Protein AF-A0A7S0K7C9-F1 (afdb_monomer_lite)

Secondary structure (DSSP, 8-state):
---TTSTTSPPBPTTSB-SSGGGBTTS-B-TTT-BB---GGGGSSS--GGGT-SBTTBSGGG-PPBPTTSB-SSGGGBTTS-EETTTTEE--GGGGSSS--TT-SBTTBSTTSSS---TT--------

Organism: Cafeteria roenbergensis (NCBI:txid33653)

Sequence (128 aa):
AGRCGSGGCGLCEAGQESPAASACVSGLRDSASGRCILPGHCANGVLDADAGETATDLGGPCGSLRGSGAKCRLGSECLSRFCHPQQGVCSVEHCADAVLSGDETCVDGGGSCAAGCGPLAPRPAHGG

Radius of gyration: 19.14 Å; chains: 1; bounding box: 43×28×62 Å

pLDDT: mean 81.84, std 11.37, range [36.38, 92.0]

Structure (mmCIF, N/CA/C/O backbone):
data_AF-A0A7S0K7C9-F1
#
_entry.id   AF-A0A7S0K7C9-F1
#
loop_
_atom_site.group_PDB
_atom_site.id
_atom_site.type_symbol
_atom_site.label_atom_id
_atom_site.label_alt_id
_atom_site.label_comp_id
_atom_site.label_asym_id
_atom_site.label_entity_id
_atom_site.label_seq_id
_atom_site.pdbx_PDB_ins_code
_atom_site.Cartn_x
_atom_site.Cartn_y
_atom_site.Cartn_z
_atom_site.occupancy
_atom_site.B_iso_or_equiv
_atom_site.auth_seq_id
_atom_site.auth_comp_id
_atom_site.auth_asym_id
_atom_site.auth_atom_id
_atom_site.pdbx_PDB_model_num
ATOM 1 N N . ALA A 1 1 ? -1.035 -15.159 -21.329 1.00 48.75 1 ALA A N 1
ATOM 2 C CA . ALA A 1 1 ? -0.177 -14.425 -20.381 1.00 48.75 1 ALA A CA 1
ATOM 3 C C . ALA A 1 1 ? -0.329 -12.939 -20.675 1.00 48.75 1 ALA A C 1
ATOM 5 O O . ALA A 1 1 ? 0.042 -12.507 -21.761 1.00 48.75 1 ALA A O 1
ATOM 6 N N . GLY A 1 2 ? -1.016 -12.202 -19.800 1.00 55.41 2 GLY A N 1
ATOM 7 C CA . GLY A 1 2 ? -1.295 -10.782 -20.012 1.00 55.41 2 GLY A CA 1
ATOM 8 C C . GLY A 1 2 ? -0.024 -9.968 -19.812 1.00 55.41 2 GLY A C 1
ATOM 9 O O . GLY A 1 2 ? 0.524 -9.963 -18.717 1.00 55.41 2 GLY A O 1
ATOM 10 N N . ARG A 1 3 ? 0.460 -9.318 -20.873 1.00 67.19 3 ARG A N 1
ATOM 11 C CA . ARG A 1 3 ? 1.543 -8.338 -20.771 1.00 67.19 3 ARG A CA 1
ATOM 12 C C . ARG A 1 3 ? 0.951 -7.038 -20.236 1.00 67.19 3 ARG A C 1
ATOM 14 O O . ARG A 1 3 ? 0.137 -6.415 -20.918 1.00 6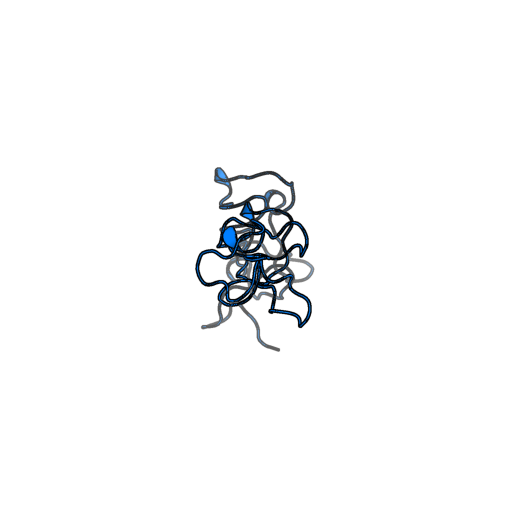7.19 3 ARG A O 1
ATOM 21 N N . CYS A 1 4 ? 1.334 -6.648 -19.028 1.00 77.19 4 CYS A N 1
ATOM 22 C CA . CYS A 1 4 ? 1.100 -5.293 -18.545 1.00 77.19 4 CYS A CA 1
ATOM 23 C C . CYS A 1 4 ? 1.951 -4.297 -19.373 1.00 77.19 4 CYS A C 1
ATOM 25 O O . CYS A 1 4 ? 2.908 -4.680 -20.056 1.00 77.19 4 CYS A O 1
ATOM 27 N N . GLY A 1 5 ? 1.529 -3.033 -19.431 1.00 72.38 5 GLY A N 1
ATOM 28 C CA . GLY A 1 5 ? 2.229 -1.965 -20.154 1.00 72.38 5 GLY A CA 1
ATOM 29 C C . GLY A 1 5 ? 2.269 -2.074 -21.688 1.00 72.38 5 GLY A C 1
ATOM 30 O O . GLY A 1 5 ? 3.132 -1.476 -22.326 1.00 72.38 5 GLY A O 1
ATOM 31 N N . SER A 1 6 ? 1.343 -2.823 -22.300 1.00 70.06 6 SER A N 1
ATOM 32 C CA . SER A 1 6 ? 1.140 -2.862 -23.759 1.00 70.06 6 SER A CA 1
ATOM 33 C C . SER A 1 6 ? -0.261 -2.361 -24.127 1.00 70.06 6 SER A C 1
ATOM 35 O O . SER A 1 6 ? -1.243 -2.930 -23.659 1.00 70.06 6 SER A O 1
ATOM 37 N N . GLY A 1 7 ? -0.356 -1.338 -24.987 1.00 63.84 7 GLY A N 1
ATOM 38 C CA . GLY A 1 7 ? -1.547 -1.026 -25.798 1.00 63.84 7 GLY A CA 1
ATOM 39 C C . GLY A 1 7 ? -2.909 -1.031 -25.087 1.00 63.84 7 GLY A C 1
ATOM 40 O O . GLY A 1 7 ? -3.846 -1.620 -25.615 1.00 63.84 7 GLY A O 1
ATOM 41 N N . GLY A 1 8 ? -3.019 -0.406 -23.908 1.00 69.44 8 GLY A N 1
ATOM 42 C CA . GLY A 1 8 ? -4.282 -0.266 -23.162 1.00 69.44 8 GLY A CA 1
ATOM 43 C C . GLY A 1 8 ? -4.331 -0.983 -21.808 1.00 69.44 8 GLY A C 1
ATOM 44 O O . GLY A 1 8 ? -5.240 -0.725 -21.026 1.00 69.44 8 GLY A O 1
ATOM 45 N N . CYS A 1 9 ? -3.348 -1.830 -21.488 1.00 73.50 9 CYS A N 1
ATOM 46 C CA . CYS A 1 9 ? -3.166 -2.366 -20.135 1.00 73.50 9 CYS A CA 1
ATOM 47 C C . CYS A 1 9 ? -2.373 -1.390 -19.250 1.00 73.50 9 CYS A C 1
ATOM 49 O O . CYS A 1 9 ? -1.423 -0.764 -19.721 1.00 73.50 9 CYS A O 1
ATOM 51 N N . GLY A 1 10 ? -2.739 -1.307 -17.964 1.00 81.00 10 GLY A N 1
ATOM 52 C CA . GLY A 1 10 ? -2.026 -0.511 -16.959 1.00 81.00 10 GLY A CA 1
ATOM 53 C C . GLY A 1 10 ? -0.544 -0.885 -16.820 1.00 81.00 10 GLY A C 1
ATOM 54 O O . GLY A 1 10 ? -0.098 -1.925 -17.320 1.00 81.00 10 GLY A O 1
ATOM 55 N N . LEU A 1 11 ? 0.219 -0.012 -16.156 1.00 83.81 11 LEU A N 1
ATOM 56 C CA . LEU A 1 11 ? 1.648 -0.205 -15.907 1.00 83.81 11 LEU A CA 1
ATOM 57 C C . LEU A 1 11 ? 1.909 -1.475 -15.082 1.00 83.81 11 LEU A C 1
ATOM 59 O O . LEU A 1 11 ? 1.105 -1.884 -14.248 1.00 83.81 11 LEU A O 1
ATOM 63 N N . CYS A 1 12 ? 3.054 -2.094 -15.334 1.00 86.62 12 CYS A N 1
ATOM 64 C CA . CYS A 1 12 ? 3.550 -3.267 -14.640 1.00 86.62 12 CYS A CA 1
ATOM 65 C C . CYS A 1 12 ? 4.151 -2.907 -13.284 1.00 86.62 12 CYS A C 1
ATOM 67 O O . CYS A 1 12 ? 5.002 -2.021 -13.179 1.00 86.62 12 CYS A O 1
ATOM 69 N N . GLU A 1 13 ? 3.773 -3.661 -12.259 1.00 85.00 13 GLU A N 1
ATOM 70 C CA . GLU A 1 13 ? 4.430 -3.589 -10.955 1.00 85.00 13 GLU A CA 1
ATOM 71 C C . GLU A 1 13 ? 5.764 -4.346 -10.948 1.00 85.00 13 GLU A C 1
ATOM 73 O O . GLU A 1 13 ? 6.093 -5.095 -11.874 1.00 85.00 13 GLU A O 1
ATOM 78 N N . ALA A 1 14 ? 6.535 -4.160 -9.877 1.00 84.06 14 ALA A N 1
ATOM 79 C CA . ALA A 1 14 ? 7.815 -4.823 -9.669 1.00 84.06 14 ALA A CA 1
ATOM 80 C C . ALA A 1 14 ? 7.719 -6.352 -9.844 1.00 84.06 14 ALA A C 1
ATOM 82 O O . ALA A 1 14 ? 6.789 -7.002 -9.369 1.00 84.06 14 ALA A O 1
ATOM 83 N N . GLY A 1 15 ? 8.693 -6.937 -10.539 1.00 84.38 15 GLY A N 1
ATOM 84 C CA . GLY A 1 15 ? 8.777 -8.371 -10.819 1.00 84.38 15 GLY A CA 1
ATOM 85 C C . GLY A 1 15 ? 7.948 -8.860 -12.012 1.00 84.38 15 GLY A C 1
ATOM 86 O O . GLY A 1 15 ? 8.166 -9.992 -12.451 1.00 84.38 15 GLY A O 1
ATOM 87 N N . GLN A 1 16 ? 7.049 -8.042 -12.571 1.00 87.94 16 GLN A N 1
ATOM 88 C CA . GLN A 1 16 ? 6.288 -8.399 -13.773 1.00 87.94 16 GLN A CA 1
ATOM 89 C C . GLN A 1 16 ? 7.106 -8.188 -15.051 1.00 87.94 16 GLN A C 1
ATOM 91 O O . GLN A 1 16 ? 7.943 -7.289 -15.127 1.00 87.94 16 GLN A O 1
ATOM 96 N N . GLU A 1 17 ? 6.862 -9.023 -16.064 1.00 88.38 17 GLU A N 1
ATOM 97 C CA . GLU A 1 17 ? 7.499 -8.883 -17.375 1.00 88.38 17 GLU A CA 1
ATOM 98 C C . GLU A 1 17 ? 6.899 -7.709 -18.148 1.00 88.38 17 GLU A C 1
ATOM 100 O O . GLU A 1 17 ? 5.693 -7.654 -18.390 1.00 88.38 17 GLU A O 1
ATOM 105 N N . SER A 1 18 ? 7.771 -6.805 -18.585 1.00 88.00 18 SER A N 1
ATOM 106 C CA . SER A 1 18 ? 7.403 -5.613 -19.345 1.00 88.00 18 SER A CA 1
ATOM 107 C C . SER A 1 18 ? 8.018 -5.635 -20.739 1.00 88.00 18 SER A C 1
ATOM 109 O O . SER A 1 18 ? 9.148 -6.107 -20.903 1.00 88.00 18 SER A O 1
ATOM 111 N N . PRO A 1 19 ? 7.355 -5.054 -21.753 1.00 86.94 19 PRO A N 1
ATOM 112 C CA . PRO A 1 19 ? 7.972 -4.820 -23.057 1.00 86.94 19 PRO A CA 1
ATOM 113 C C . PRO A 1 19 ? 9.031 -3.701 -23.029 1.00 86.94 19 PRO A C 1
ATOM 115 O O . PRO A 1 19 ? 9.964 -3.733 -23.825 1.00 86.94 19 PRO A O 1
ATOM 118 N N . ALA A 1 20 ? 8.916 -2.725 -22.121 1.00 86.94 20 ALA A N 1
ATOM 119 C CA . ALA A 1 20 ? 9.804 -1.561 -22.034 1.00 86.94 20 ALA A CA 1
ATOM 120 C C . ALA A 1 20 ? 9.936 -1.045 -20.591 1.00 86.94 20 ALA A C 1
ATOM 122 O O . ALA A 1 20 ? 9.130 -1.383 -19.733 1.00 86.94 20 ALA A O 1
ATOM 123 N N . ALA A 1 21 ? 10.935 -0.205 -20.309 1.00 85.75 21 ALA A N 1
ATOM 124 C CA . ALA A 1 21 ? 11.085 0.417 -18.987 1.00 85.75 21 ALA A CA 1
ATOM 125 C C . ALA A 1 21 ? 9.914 1.357 -18.648 1.00 85.75 21 ALA A C 1
ATOM 127 O O . ALA A 1 21 ? 9.407 1.341 -17.532 1.00 85.75 21 ALA A O 1
ATOM 128 N N . SER A 1 22 ? 9.393 2.069 -19.652 1.00 86.88 22 SER A N 1
ATOM 129 C CA . SER A 1 22 ? 8.192 2.909 -19.547 1.00 86.88 22 SER A CA 1
ATOM 130 C C . SER A 1 22 ? 6.897 2.134 -19.294 1.00 86.88 22 SER A C 1
ATOM 132 O O . SER A 1 22 ? 5.882 2.739 -18.969 1.00 86.88 22 SER A O 1
ATOM 134 N N . ALA A 1 23 ? 6.913 0.807 -19.448 1.00 89.06 23 ALA A N 1
ATOM 135 C CA . ALA A 1 23 ? 5.795 -0.050 -19.080 1.00 89.06 23 ALA A CA 1
ATOM 136 C C . ALA A 1 23 ? 5.778 -0.381 -17.579 1.00 89.06 23 ALA A C 1
ATOM 138 O O . ALA A 1 23 ? 4.780 -0.913 -17.110 1.00 89.06 23 ALA A O 1
ATOM 139 N N . CYS A 1 24 ? 6.835 -0.070 -16.825 1.00 88.12 24 CYS A N 1
ATOM 140 C CA . CYS A 1 24 ? 6.912 -0.293 -15.384 1.00 88.12 24 CYS A CA 1
ATOM 141 C C . CYS A 1 24 ? 6.426 0.928 -14.601 1.00 88.12 24 CYS A C 1
ATOM 143 O O . CYS A 1 24 ? 6.750 2.055 -14.969 1.00 88.12 24 CYS A O 1
ATOM 145 N N . VAL A 1 25 ? 5.729 0.711 -13.481 1.00 86.06 25 VAL A N 1
ATOM 146 C CA . VAL A 1 25 ? 5.356 1.783 -12.533 1.00 86.06 25 VAL A CA 1
ATOM 147 C C . VAL A 1 25 ? 6.597 2.545 -12.065 1.00 86.06 25 VAL A C 1
ATOM 149 O O . VAL A 1 25 ? 6.592 3.769 -12.016 1.00 86.06 25 VAL A O 1
ATOM 152 N N . SER A 1 26 ? 7.689 1.821 -11.818 1.00 84.88 26 SER A N 1
ATOM 153 C CA . SER A 1 26 ? 8.984 2.386 -11.440 1.00 84.88 26 SER A CA 1
ATOM 154 C C . SER A 1 26 ? 9.724 3.114 -12.558 1.00 84.88 26 SER A C 1
ATOM 156 O O . SER A 1 26 ? 10.741 3.752 -12.298 1.00 84.88 26 SER A O 1
ATOM 158 N N . GLY A 1 27 ? 9.300 2.952 -13.814 1.00 86.00 27 GLY A N 1
ATOM 159 C CA . GLY A 1 27 ? 10.075 3.371 -14.981 1.00 86.00 27 GLY A CA 1
ATOM 160 C C . GLY A 1 27 ? 11.382 2.591 -15.178 1.00 86.00 27 GLY A C 1
ATOM 161 O O . GLY A 1 27 ? 12.155 2.928 -16.074 1.00 86.00 27 GLY A O 1
ATOM 162 N N . LEU A 1 28 ? 11.644 1.554 -14.371 1.00 88.62 28 LEU A N 1
ATOM 163 C CA . LEU A 1 28 ? 12.872 0.764 -14.404 1.00 88.62 28 LEU A CA 1
ATOM 164 C C . LEU A 1 28 ? 12.576 -0.687 -14.782 1.00 88.62 28 LEU A C 1
ATOM 166 O O . LEU A 1 28 ? 11.735 -1.360 -14.182 1.00 88.62 28 LEU A O 1
ATOM 170 N N . ARG A 1 29 ? 13.330 -1.194 -15.757 1.00 91.44 29 ARG A N 1
ATOM 171 C CA . ARG A 1 29 ? 13.250 -2.576 -16.233 1.00 91.44 29 ARG A CA 1
ATOM 172 C C . ARG A 1 29 ? 14.636 -3.189 -16.275 1.00 91.44 29 ARG A C 1
ATOM 174 O O . ARG A 1 29 ? 15.547 -2.627 -16.880 1.00 91.44 29 ARG A O 1
ATOM 181 N N . ASP A 1 30 ? 14.763 -4.370 -15.694 1.00 92.00 30 ASP A N 1
ATOM 182 C CA . ASP A 1 30 ? 15.958 -5.180 -15.824 1.00 92.00 30 ASP A CA 1
ATOM 183 C C . ASP A 1 30 ? 16.091 -5.694 -17.263 1.00 92.00 30 ASP A C 1
ATOM 185 O O . ASP A 1 30 ? 15.180 -6.322 -17.809 1.00 92.00 30 ASP A O 1
ATOM 189 N N . SER A 1 31 ? 17.223 -5.408 -17.905 1.00 87.44 31 SER A N 1
ATOM 190 C CA . SER A 1 31 ? 17.439 -5.785 -19.308 1.00 87.44 31 SER A CA 1
ATOM 191 C C . SER A 1 31 ? 17.753 -7.270 -19.488 1.00 87.44 31 SER A C 1
ATOM 193 O O . SER A 1 31 ? 17.529 -7.789 -20.578 1.00 87.44 31 SER A O 1
ATOM 195 N N . ALA A 1 32 ? 18.226 -7.956 -18.443 1.00 89.06 32 ALA A N 1
ATOM 196 C CA . ALA A 1 32 ? 18.557 -9.378 -18.508 1.00 89.06 32 ALA A CA 1
ATOM 197 C C . ALA A 1 32 ? 17.310 -10.273 -18.391 1.00 89.06 32 ALA A C 1
ATOM 199 O O . ALA A 1 32 ? 17.129 -11.193 -19.183 1.00 89.06 32 ALA A O 1
ATOM 200 N N . SER A 1 33 ? 16.438 -9.988 -17.425 1.00 88.38 33 SER A N 1
ATOM 201 C CA . SER A 1 33 ? 15.206 -10.743 -17.153 1.00 88.38 33 SER A CA 1
ATOM 202 C C . SER A 1 33 ? 13.967 -10.159 -17.826 1.00 88.38 33 SER A C 1
ATOM 204 O O . SER A 1 33 ? 12.937 -10.819 -17.900 1.00 88.38 33 SER A O 1
ATOM 206 N N . GLY A 1 34 ? 14.033 -8.914 -18.299 1.00 88.62 34 GLY A N 1
ATOM 207 C CA . GLY A 1 34 ? 12.903 -8.218 -18.903 1.00 88.62 34 GLY A CA 1
ATOM 208 C C . GLY A 1 34 ? 11.800 -7.810 -17.923 1.00 88.62 34 GLY A C 1
ATOM 209 O O . GLY A 1 34 ? 10.695 -7.458 -18.351 1.00 88.62 34 GLY A O 1
ATOM 210 N N . ARG A 1 35 ? 12.091 -7.849 -16.620 1.00 90.12 35 ARG A N 1
ATOM 211 C CA . ARG A 1 35 ? 11.141 -7.578 -15.540 1.00 90.12 35 ARG A CA 1
ATOM 212 C C . ARG A 1 35 ? 11.269 -6.171 -14.985 1.00 90.12 35 ARG A C 1
ATOM 214 O O . ARG A 1 35 ? 12.351 -5.591 -14.984 1.00 90.12 35 ARG A O 1
ATOM 221 N N . CYS A 1 36 ? 10.172 -5.636 -14.468 1.00 90.38 36 CYS A N 1
ATOM 222 C CA . CYS A 1 36 ? 10.198 -4.384 -13.728 1.00 90.38 36 CYS A CA 1
ATOM 223 C C . CYS A 1 36 ? 10.971 -4.537 -12.425 1.00 90.38 36 CYS A C 1
ATOM 225 O O . CYS A 1 36 ? 10.784 -5.510 -11.693 1.00 90.38 36 CYS A O 1
ATOM 227 N N . ILE A 1 37 ? 11.811 -3.559 -12.125 1.00 90.19 37 ILE A N 1
ATOM 228 C CA . ILE A 1 37 ? 12.573 -3.490 -10.877 1.00 90.19 37 ILE A CA 1
ATOM 229 C C . ILE A 1 37 ? 12.242 -2.193 -10.156 1.00 90.19 37 ILE A C 1
ATOM 231 O O . ILE A 1 37 ? 11.819 -1.227 -10.785 1.00 90.19 37 ILE A O 1
ATOM 235 N N . LEU A 1 38 ? 12.415 -2.176 -8.840 1.00 87.75 38 LEU A N 1
ATOM 236 C CA . LEU A 1 38 ? 12.238 -0.973 -8.037 1.00 87.75 38 LEU A CA 1
ATOM 237 C C . LEU A 1 38 ? 13.578 -0.242 -7.881 1.00 87.75 38 LEU A C 1
ATOM 239 O O . LEU A 1 38 ? 14.626 -0.893 -7.826 1.00 87.75 38 LEU A O 1
ATOM 243 N N . PRO A 1 39 ? 13.558 1.095 -7.802 1.00 86.00 39 PRO A N 1
ATOM 244 C CA . PRO A 1 39 ? 14.680 1.869 -7.301 1.00 86.00 39 PRO A CA 1
ATOM 245 C C . PRO A 1 39 ? 15.110 1.402 -5.905 1.00 86.00 39 PRO A C 1
ATOM 247 O O . PRO A 1 39 ? 14.293 0.931 -5.119 1.00 86.00 39 PRO A O 1
ATOM 250 N N . GLY A 1 40 ? 16.389 1.586 -5.570 1.00 87.56 40 GLY A N 1
ATOM 251 C CA . GLY A 1 40 ? 16.916 1.192 -4.259 1.00 87.56 40 GLY A CA 1
ATOM 252 C C . GLY A 1 40 ? 16.342 1.980 -3.074 1.00 87.56 40 GLY A C 1
ATOM 253 O O . GLY A 1 40 ? 16.418 1.484 -1.956 1.00 87.56 40 GLY A O 1
ATOM 254 N N . HIS A 1 41 ? 15.773 3.170 -3.311 1.00 88.19 41 HIS A N 1
ATOM 255 C CA . HIS A 1 41 ? 15.096 3.940 -2.263 1.00 88.19 41 HIS A CA 1
ATOM 256 C C . HIS A 1 41 ? 13.786 3.281 -1.815 1.00 88.19 41 HIS A C 1
ATOM 258 O O . HIS A 1 41 ? 13.512 3.274 -0.633 1.00 88.19 41 HIS A 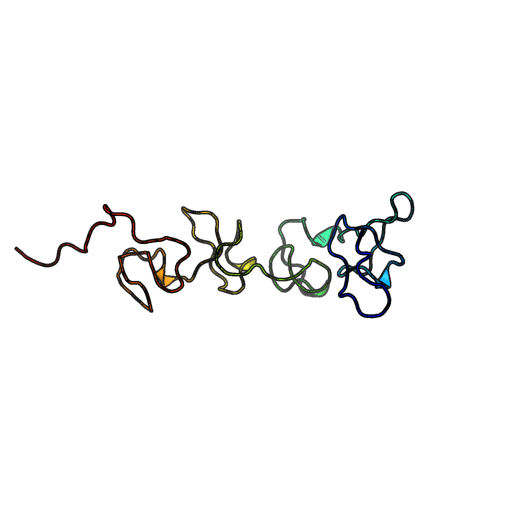O 1
ATOM 264 N N . CYS A 1 42 ? 13.098 2.552 -2.700 1.00 88.88 42 CYS A N 1
ATOM 265 C CA . CYS A 1 42 ? 11.827 1.873 -2.415 1.00 88.88 42 CYS A CA 1
ATOM 266 C C . CYS A 1 42 ? 11.910 0.660 -1.459 1.00 88.88 42 CYS A C 1
ATOM 268 O O . CYS A 1 42 ? 11.043 -0.216 -1.499 1.00 88.88 42 CYS A O 1
ATOM 270 N N . ALA A 1 43 ? 13.001 0.506 -0.709 1.00 88.00 43 ALA A N 1
ATOM 271 C CA . ALA A 1 43 ? 13.203 -0.560 0.276 1.00 88.00 43 ALA A CA 1
ATOM 272 C C . ALA A 1 43 ? 14.286 -0.209 1.318 1.00 88.00 43 ALA A C 1
ATOM 274 O O . ALA A 1 43 ? 14.814 -1.109 1.985 1.00 88.00 43 ALA A O 1
ATOM 275 N N . ASN A 1 44 ? 14.691 1.058 1.415 1.00 88.56 44 ASN A N 1
ATOM 276 C CA . ASN A 1 44 ? 15.757 1.500 2.310 1.00 88.56 44 ASN A CA 1
ATOM 277 C C . ASN A 1 44 ? 15.247 1.853 3.721 1.00 88.56 44 ASN A C 1
ATOM 279 O O . ASN A 1 44 ? 16.061 2.138 4.604 1.00 88.5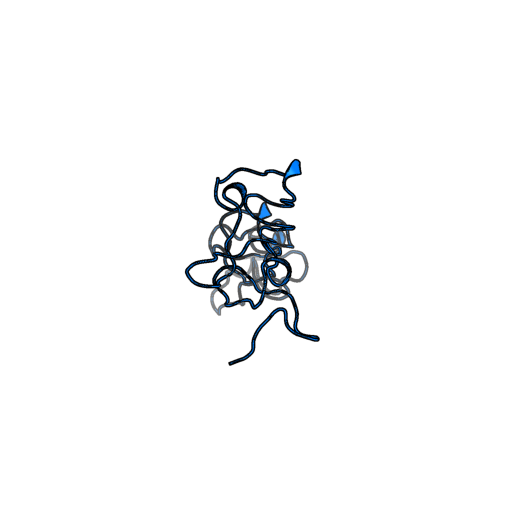6 44 ASN A O 1
ATOM 283 N N . GLY A 1 45 ? 13.934 1.795 3.956 1.00 87.12 45 GLY A N 1
ATOM 284 C CA . GLY A 1 45 ? 13.314 2.064 5.249 1.00 87.12 45 GLY A CA 1
ATOM 285 C C . GLY A 1 45 ? 13.240 3.546 5.605 1.00 87.12 45 GLY A C 1
ATOM 286 O O . GLY A 1 45 ? 12.937 3.867 6.758 1.00 87.12 45 GLY A O 1
ATOM 287 N N . VAL A 1 46 ? 13.517 4.452 4.665 1.00 89.94 46 VAL A N 1
ATOM 288 C CA . VAL A 1 46 ? 13.347 5.899 4.839 1.00 89.94 46 VAL A CA 1
ATOM 289 C C . VAL A 1 46 ? 12.286 6.433 3.874 1.00 89.94 46 VAL A C 1
ATOM 291 O O . VAL A 1 46 ? 11.794 5.715 3.018 1.00 89.94 46 VAL A O 1
ATOM 294 N N . LEU A 1 47 ? 11.815 7.659 4.116 1.00 89.12 47 LEU A N 1
ATOM 295 C CA . LEU A 1 47 ? 10.883 8.343 3.219 1.00 89.12 47 LEU A CA 1
ATOM 296 C C . LEU A 1 47 ? 11.684 9.281 2.313 1.00 89.12 47 LEU A C 1
ATOM 298 O O . LEU A 1 47 ? 12.077 10.369 2.744 1.00 89.12 47 LEU A O 1
ATOM 302 N N . ASP A 1 48 ? 11.878 8.887 1.061 1.00 91.25 48 ASP A N 1
ATOM 303 C CA . ASP A 1 48 ? 12.555 9.664 0.023 1.00 91.25 48 ASP A CA 1
ATOM 304 C C . ASP A 1 48 ? 11.542 10.452 -0.821 1.00 91.25 48 ASP A C 1
ATOM 306 O O . ASP A 1 48 ? 11.302 10.178 -1.999 1.00 91.25 48 ASP A O 1
ATOM 310 N N . ALA A 1 49 ? 10.932 11.474 -0.214 1.00 88.44 49 ALA A N 1
ATOM 311 C CA . ALA A 1 49 ? 9.877 12.260 -0.863 1.00 88.44 49 ALA A CA 1
ATOM 312 C C . ALA A 1 49 ? 10.321 12.930 -2.181 1.00 88.44 49 ALA A C 1
ATOM 314 O O . ALA A 1 49 ? 9.526 13.036 -3.114 1.00 88.44 49 ALA A O 1
ATOM 315 N N . ASP A 1 50 ? 11.591 13.338 -2.285 1.00 90.50 50 ASP A N 1
ATOM 316 C CA . ASP A 1 50 ? 12.174 13.904 -3.515 1.00 90.50 50 ASP A CA 1
ATOM 317 C C . ASP A 1 50 ? 12.270 12.867 -4.650 1.00 90.50 50 ASP A C 1
ATOM 319 O O . ASP A 1 50 ? 12.141 13.200 -5.826 1.00 90.50 50 ASP A O 1
ATOM 323 N N . ALA A 1 51 ? 12.401 11.585 -4.298 1.00 86.31 51 ALA A N 1
ATOM 324 C CA . ALA A 1 51 ? 12.432 10.476 -5.244 1.00 86.31 51 ALA A CA 1
ATOM 325 C C . ALA A 1 51 ? 11.028 9.956 -5.621 1.00 86.31 51 ALA A C 1
ATOM 327 O O . ALA A 1 51 ? 10.904 9.031 -6.426 1.00 86.31 51 ALA A O 1
ATOM 328 N N . GLY A 1 52 ? 9.965 10.579 -5.096 1.00 85.25 52 GLY A N 1
ATOM 329 C CA . GLY A 1 52 ? 8.571 10.268 -5.420 1.00 85.25 52 GLY A CA 1
ATOM 330 C C . GLY A 1 52 ? 7.861 9.364 -4.414 1.00 85.25 52 GLY A C 1
ATOM 331 O O . GLY A 1 52 ? 6.717 8.975 -4.661 1.00 85.25 52 GLY A O 1
ATOM 332 N N . GLU A 1 53 ? 8.487 9.055 -3.279 1.00 91.69 53 GLU A N 1
ATOM 333 C CA . GLU A 1 53 ? 7.832 8.326 -2.198 1.00 91.69 53 GLU A CA 1
ATOM 334 C C . GLU A 1 53 ? 6.803 9.200 -1.472 1.00 91.69 53 GLU A C 1
ATOM 336 O O . GLU A 1 53 ? 7.072 10.314 -1.028 1.00 91.69 53 GLU A O 1
ATOM 341 N N . THR A 1 54 ? 5.588 8.680 -1.320 1.00 88.56 54 THR A N 1
ATOM 342 C CA . THR A 1 54 ? 4.513 9.319 -0.531 1.00 88.56 54 THR A CA 1
ATOM 343 C C . THR A 1 54 ? 4.368 8.705 0.862 1.00 88.56 54 THR A C 1
ATOM 345 O O . THR A 1 54 ? 3.624 9.217 1.706 1.00 88.56 54 THR A O 1
ATOM 348 N N . ALA A 1 55 ? 5.077 7.601 1.077 1.00 86.06 55 ALA A N 1
ATOM 349 C CA . ALA A 1 55 ? 5.215 6.830 2.294 1.00 86.06 55 ALA A CA 1
ATOM 350 C C . ALA A 1 55 ? 6.567 6.118 2.279 1.00 86.06 55 ALA A C 1
ATOM 352 O O . ALA A 1 55 ? 7.133 5.925 1.215 1.00 86.06 55 ALA A O 1
ATOM 353 N N . THR A 1 56 ? 7.074 5.734 3.449 1.00 88.50 56 THR A N 1
ATOM 354 C CA . THR A 1 56 ? 8.327 4.976 3.569 1.00 88.50 56 THR A CA 1
ATOM 355 C C . THR A 1 56 ? 8.326 3.803 2.591 1.00 88.50 56 THR A C 1
ATOM 357 O O . THR A 1 56 ? 7.427 2.962 2.676 1.00 88.50 56 THR A O 1
ATOM 360 N N . ASP A 1 57 ? 9.285 3.784 1.663 1.00 86.50 57 ASP A N 1
ATOM 361 C CA . ASP A 1 57 ? 9.441 2.753 0.632 1.00 86.50 57 ASP A CA 1
ATOM 362 C C . ASP A 1 57 ? 8.269 2.622 -0.378 1.00 86.50 57 ASP A C 1
ATOM 364 O O . ASP A 1 57 ? 8.185 1.637 -1.117 1.00 86.50 57 ASP A O 1
ATOM 368 N N . LEU A 1 58 ? 7.311 3.563 -0.412 1.00 89.00 58 LEU A N 1
ATOM 369 C CA . LEU A 1 58 ? 6.077 3.470 -1.209 1.00 89.00 58 LEU A CA 1
ATOM 370 C C . LEU A 1 58 ? 5.604 4.811 -1.782 1.00 89.00 58 LEU A C 1
ATOM 372 O O . LEU A 1 58 ? 5.738 5.885 -1.201 1.00 89.00 58 LEU A O 1
ATOM 376 N N . GLY A 1 59 ? 4.891 4.746 -2.900 1.00 85.62 59 GLY A N 1
ATOM 377 C CA . GLY A 1 59 ? 4.383 5.913 -3.616 1.00 85.62 59 GLY A CA 1
ATOM 378 C C . GLY A 1 59 ? 5.177 6.200 -4.880 1.00 85.62 59 GLY A C 1
ATOM 379 O O . GLY A 1 59 ? 6.340 5.821 -5.009 1.00 85.62 59 GLY A O 1
ATOM 380 N N . GLY A 1 60 ? 4.509 6.844 -5.838 1.00 84.69 60 GLY A N 1
ATOM 381 C CA . GLY A 1 60 ? 5.102 7.196 -7.124 1.00 84.69 60 GLY A CA 1
ATOM 382 C C . GLY A 1 60 ? 5.744 5.978 -7.811 1.00 84.69 60 GLY A C 1
ATOM 383 O O . GLY A 1 60 ? 5.039 4.996 -8.070 1.00 84.69 60 GLY A O 1
ATOM 384 N N . PRO A 1 61 ? 7.059 6.010 -8.103 1.00 84.19 61 PRO A N 1
ATOM 385 C CA . PRO A 1 61 ? 7.756 4.909 -8.765 1.00 84.19 61 PRO A CA 1
ATOM 386 C C . PRO A 1 61 ? 7.905 3.658 -7.883 1.00 84.19 61 PRO A C 1
ATOM 388 O O . PRO A 1 61 ? 8.157 2.570 -8.406 1.00 84.19 61 PRO A O 1
ATOM 391 N N . CYS A 1 62 ? 7.719 3.778 -6.566 1.00 84.88 62 CYS A N 1
ATOM 392 C CA . CYS A 1 62 ? 7.833 2.668 -5.620 1.00 84.88 62 CYS A CA 1
ATOM 393 C C . CYS A 1 62 ? 6.574 1.794 -5.525 1.00 84.88 62 CYS A C 1
ATOM 395 O O . CYS A 1 62 ? 6.561 0.791 -4.816 1.00 84.88 62 CYS A O 1
ATOM 397 N N . GLY A 1 63 ? 5.519 2.140 -6.268 1.00 82.06 63 GLY A N 1
ATOM 398 C CA . GLY A 1 63 ? 4.229 1.455 -6.228 1.00 82.06 63 GLY A CA 1
ATOM 399 C C . GLY A 1 63 ? 3.174 2.247 -5.462 1.00 82.06 63 GLY A C 1
ATOM 400 O O . GLY A 1 63 ? 3.447 3.296 -4.883 1.00 82.06 63 GLY A O 1
ATOM 401 N N . SER A 1 64 ? 1.934 1.764 -5.490 1.00 82.81 64 SER A N 1
ATOM 402 C CA . SER A 1 64 ? 0.822 2.438 -4.812 1.00 82.81 64 SER A CA 1
ATOM 403 C C . SER A 1 64 ? 0.771 2.100 -3.321 1.00 82.81 64 SER A C 1
ATOM 405 O O . SER A 1 64 ? 1.179 1.020 -2.895 1.00 82.81 64 SER A O 1
ATOM 407 N N . LEU A 1 65 ? 0.207 3.018 -2.533 1.00 83.75 65 LEU A N 1
ATOM 408 C CA . LEU A 1 65 ? -0.176 2.752 -1.147 1.00 83.75 65 LEU A CA 1
ATOM 409 C C . LEU A 1 65 ? -1.167 1.589 -1.070 1.00 83.75 65 LEU A C 1
ATOM 411 O O . LEU A 1 65 ? -1.975 1.365 -1.975 1.00 83.75 65 LEU A O 1
ATOM 415 N N . ARG A 1 66 ? -1.126 0.863 0.044 1.00 86.44 66 ARG A N 1
ATOM 416 C CA . ARG A 1 66 ? -1.916 -0.352 0.222 1.00 86.44 66 ARG A CA 1
ATOM 417 C C . ARG A 1 66 ? -3.320 -0.024 0.733 1.00 86.44 66 ARG A C 1
ATOM 419 O O . ARG A 1 66 ? -3.496 0.826 1.606 1.00 86.44 66 ARG A O 1
ATOM 426 N N . GLY A 1 67 ? -4.323 -0.695 0.172 1.00 83.88 67 GLY A N 1
ATOM 427 C CA . GLY A 1 67 ? -5.716 -0.577 0.612 1.00 83.88 67 GLY A CA 1
ATOM 428 C C . GLY A 1 67 ? -5.988 -1.291 1.935 1.00 83.88 67 GLY A C 1
ATOM 429 O O . GLY A 1 67 ? -5.157 -2.060 2.415 1.00 83.88 67 GLY A O 1
ATOM 430 N N . SER A 1 68 ? -7.164 -1.054 2.519 1.00 82.81 68 SER A N 1
ATOM 431 C CA . SER A 1 68 ? -7.593 -1.725 3.752 1.00 82.81 68 SER A CA 1
ATOM 432 C C . SER A 1 68 ? -7.519 -3.254 3.627 1.00 82.81 68 SER A C 1
ATOM 434 O O . SER A 1 68 ? -7.822 -3.820 2.576 1.00 82.81 68 SER A O 1
ATOM 436 N N . GLY A 1 69 ? -7.082 -3.927 4.690 1.00 81.31 69 GLY A N 1
ATOM 437 C CA . GLY A 1 69 ? -6.855 -5.373 4.751 1.00 81.31 69 GLY A CA 1
ATOM 438 C C . GLY A 1 69 ? -5.536 -5.855 4.131 1.00 81.31 69 GLY A C 1
ATOM 439 O O . GLY A 1 69 ? -5.161 -7.012 4.323 1.00 81.31 69 GLY A O 1
ATOM 440 N N . ALA A 1 70 ? -4.792 -5.003 3.420 1.00 85.88 70 ALA A N 1
ATOM 441 C CA . ALA A 1 70 ? -3.490 -5.375 2.874 1.00 85.88 70 ALA A CA 1
ATOM 442 C C . ALA A 1 70 ? -2.402 -5.373 3.954 1.00 85.88 70 ALA A C 1
ATOM 444 O O . ALA A 1 70 ? -2.405 -4.531 4.847 1.00 85.88 70 ALA A O 1
ATOM 445 N N . LYS A 1 71 ? -1.433 -6.288 3.847 1.00 86.38 71 LYS A N 1
ATOM 446 C CA . LYS A 1 71 ? -0.317 -6.371 4.798 1.00 86.38 71 LYS A CA 1
ATOM 447 C C . LYS A 1 71 ? 0.517 -5.090 4.810 1.00 86.38 71 LYS A C 1
ATOM 449 O O . LYS A 1 71 ? 0.888 -4.575 3.758 1.00 86.38 71 LYS A O 1
ATOM 454 N N . CYS A 1 72 ? 0.869 -4.634 5.999 1.00 88.94 72 CYS A N 1
ATOM 455 C CA . CYS A 1 72 ? 1.708 -3.469 6.239 1.00 88.94 72 CYS A CA 1
ATOM 456 C C . CYS A 1 72 ? 2.632 -3.714 7.432 1.00 88.94 72 CYS A C 1
ATOM 458 O O . CYS A 1 72 ? 2.415 -4.614 8.245 1.00 88.94 72 CYS A O 1
ATOM 460 N N . ARG A 1 73 ? 3.682 -2.907 7.520 1.00 85.94 73 ARG A N 1
ATOM 461 C CA . ARG A 1 73 ? 4.598 -2.820 8.661 1.00 85.94 73 ARG A CA 1
ATOM 462 C C . ARG A 1 73 ? 4.504 -1.461 9.335 1.00 85.94 73 ARG A C 1
ATOM 464 O O . ARG A 1 73 ? 4.636 -1.382 10.551 1.00 85.94 73 ARG A O 1
ATOM 471 N N . LEU A 1 74 ? 4.273 -0.410 8.551 1.00 85.38 74 LEU A N 1
ATOM 472 C CA . LEU A 1 74 ? 4.130 0.954 9.041 1.00 85.38 74 LEU A CA 1
ATOM 473 C C . LEU A 1 74 ? 2.793 1.548 8.608 1.00 85.38 74 LEU A C 1
ATOM 475 O O . LEU A 1 74 ? 2.286 1.239 7.532 1.00 85.38 74 LEU A O 1
ATOM 479 N N . GLY A 1 75 ? 2.248 2.452 9.426 1.00 85.81 75 GLY A N 1
ATOM 480 C CA . GLY A 1 75 ? 1.025 3.178 9.081 1.00 85.81 75 GLY A CA 1
ATOM 481 C C . GLY A 1 75 ? 1.157 3.964 7.781 1.00 85.81 75 GLY A C 1
ATOM 482 O O . GLY A 1 75 ? 0.223 3.978 6.986 1.00 85.81 75 GLY A O 1
ATOM 483 N N . SER A 1 76 ? 2.341 4.520 7.502 1.00 84.44 76 SER A N 1
ATOM 484 C CA . SER A 1 76 ? 2.613 5.244 6.257 1.00 84.44 76 SER A CA 1
ATOM 485 C C . SER A 1 76 ? 2.328 4.404 5.012 1.00 84.44 76 SER A C 1
ATOM 487 O O . SER A 1 76 ? 1.882 4.964 4.021 1.00 84.44 76 SER A O 1
ATOM 489 N N . GLU A 1 77 ? 2.481 3.080 5.065 1.00 86.25 77 GLU A N 1
ATOM 490 C CA . GLU A 1 77 ? 2.286 2.201 3.909 1.00 86.25 77 GLU A CA 1
ATOM 491 C C . GLU A 1 77 ? 0.816 2.008 3.490 1.00 86.25 77 GLU A C 1
ATOM 493 O O . GLU A 1 77 ? 0.525 1.435 2.434 1.00 86.25 77 GLU A O 1
ATOM 498 N N . CYS A 1 78 ? -0.116 2.480 4.314 1.00 89.62 78 CYS A N 1
ATOM 499 C CA . CYS A 1 78 ? -1.549 2.312 4.139 1.00 89.62 78 CYS A CA 1
ATOM 500 C C . CYS A 1 78 ? -2.212 3.587 3.626 1.00 89.62 78 CYS A C 1
ATOM 502 O O . CYS A 1 78 ? -1.870 4.694 4.045 1.00 89.62 78 CYS A O 1
ATOM 504 N N . LEU A 1 79 ? -3.244 3.440 2.791 1.00 87.69 79 LEU A N 1
ATOM 505 C CA . LEU A 1 79 ? -4.099 4.565 2.389 1.00 87.69 79 LEU A CA 1
ATOM 506 C C . LEU A 1 79 ? -4.736 5.261 3.601 1.00 87.69 79 LEU A C 1
ATOM 508 O O . LEU A 1 79 ? -4.851 6.482 3.613 1.00 87.69 79 LEU A O 1
ATOM 512 N N . SER A 1 80 ? -5.081 4.492 4.636 1.00 86.44 80 SER A N 1
ATOM 513 C CA . SER A 1 80 ? -5.606 4.982 5.916 1.00 86.44 80 SER A CA 1
ATOM 514 C C . SER A 1 80 ? -4.559 5.644 6.813 1.00 86.44 80 SER A C 1
ATOM 516 O O . SER A 1 80 ? -4.904 6.143 7.878 1.00 86.44 80 SER A O 1
ATOM 518 N N . ARG A 1 81 ? -3.274 5.601 6.434 1.00 88.19 81 ARG A N 1
ATOM 519 C CA . ARG A 1 81 ? -2.128 5.986 7.274 1.00 88.19 81 ARG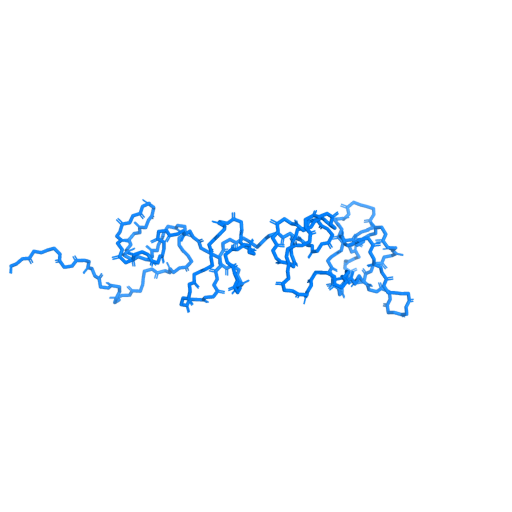 A CA 1
ATOM 520 C C . ARG A 1 81 ? -2.010 5.207 8.590 1.00 88.19 81 ARG A C 1
ATOM 522 O O . ARG A 1 81 ? -1.180 5.550 9.431 1.00 88.19 81 ARG A O 1
ATOM 529 N N . PHE A 1 82 ? -2.775 4.126 8.740 1.00 88.75 82 PHE A N 1
ATOM 530 C CA . PHE A 1 82 ? -2.789 3.291 9.928 1.00 88.75 82 PHE A CA 1
ATOM 531 C C . PHE A 1 82 ? -2.599 1.817 9.570 1.00 88.75 82 PHE A C 1
ATOM 533 O O . PHE A 1 82 ? -3.316 1.234 8.755 1.00 88.75 82 PHE A O 1
ATOM 540 N N . CYS A 1 83 ? -1.597 1.222 10.210 1.00 90.19 83 CYS A N 1
ATOM 541 C CA . CYS A 1 83 ? -1.288 -0.190 10.113 1.00 90.19 83 CYS A CA 1
ATOM 542 C C . CYS A 1 83 ? -1.644 -0.820 11.448 1.00 90.19 83 CYS A C 1
ATOM 544 O O . CYS A 1 83 ? -1.050 -0.473 12.469 1.00 90.19 83 CYS A O 1
ATOM 546 N N . HIS A 1 84 ? -2.620 -1.722 11.443 1.00 87.44 84 HIS A N 1
ATOM 547 C CA . HIS A 1 84 ? -3.120 -2.336 12.659 1.00 87.44 84 HIS A CA 1
ATOM 548 C C . HIS A 1 84 ? -1.976 -3.087 13.356 1.00 87.44 84 HIS A C 1
ATOM 550 O O . HIS A 1 84 ? -1.461 -4.056 12.793 1.00 87.44 84 HIS A O 1
ATOM 556 N N . PRO A 1 85 ? -1.596 -2.720 14.591 1.00 83.31 85 PRO A N 1
ATOM 557 C CA . PRO A 1 85 ? -0.373 -3.225 15.216 1.00 83.31 85 PRO A CA 1
ATOM 558 C C . PRO A 1 85 ? -0.422 -4.733 15.496 1.00 83.31 85 PRO A C 1
ATOM 560 O O . PRO A 1 85 ? 0.582 -5.421 15.349 1.00 83.31 85 PRO A O 1
ATOM 563 N N . GLN A 1 86 ? -1.593 -5.265 15.863 1.00 83.00 86 GLN A N 1
ATOM 564 C CA . GLN A 1 86 ? -1.767 -6.702 16.110 1.00 83.00 86 GLN A CA 1
ATOM 565 C C . GLN A 1 86 ? -1.911 -7.535 14.827 1.00 83.00 86 GLN A C 1
ATOM 567 O O . GLN A 1 86 ? -1.391 -8.645 14.760 1.00 83.00 86 GLN A O 1
ATOM 572 N N . GLN A 1 87 ? -2.625 -7.028 13.818 1.00 82.06 87 GLN A N 1
ATOM 573 C CA . GLN A 1 87 ? -2.918 -7.789 12.598 1.00 82.06 87 GLN A CA 1
ATOM 574 C C . GLN A 1 87 ? -1.862 -7.599 11.498 1.00 82.06 87 GLN A C 1
ATOM 576 O O . GLN A 1 87 ? -1.757 -8.432 10.599 1.00 82.06 87 GLN A O 1
ATOM 581 N N . GLY A 1 88 ? -1.082 -6.515 11.551 1.00 87.06 88 GLY A N 1
ATOM 582 C CA . GLY A 1 88 ? -0.122 -6.150 10.509 1.00 87.06 88 GLY A CA 1
ATOM 583 C C . GLY A 1 88 ? -0.795 -5.869 9.166 1.00 87.06 88 GLY A C 1
ATOM 584 O O . GLY A 1 88 ? -0.245 -6.217 8.120 1.00 87.06 88 GLY A O 1
ATOM 585 N N . VAL A 1 89 ? -2.010 -5.311 9.185 1.00 88.62 89 VAL A N 1
ATOM 586 C CA . VAL A 1 89 ? -2.775 -4.960 7.980 1.00 88.62 89 VAL A CA 1
ATOM 587 C C . VAL A 1 89 ? -3.289 -3.530 8.038 1.00 88.62 89 VAL A C 1
ATOM 589 O O . VAL A 1 89 ? -3.543 -2.989 9.114 1.00 88.62 89 VAL A O 1
ATOM 592 N N . CYS A 1 90 ? -3.438 -2.911 6.873 1.00 90.50 90 CYS A N 1
ATOM 593 C CA . CYS A 1 90 ? -3.970 -1.569 6.745 1.00 90.50 90 CYS A CA 1
ATOM 594 C C . CYS A 1 90 ? -5.409 -1.542 7.241 1.00 90.50 90 CYS A C 1
ATOM 596 O O . CYS A 1 90 ? -6.255 -2.279 6.741 1.00 90.50 90 CYS A O 1
ATOM 598 N N . SER A 1 91 ? -5.686 -0.704 8.227 1.00 89.19 91 SER A N 1
ATOM 599 C CA . SER A 1 91 ? -7.024 -0.529 8.796 1.00 89.19 91 SER A CA 1
ATOM 600 C C . SER A 1 91 ? -7.215 0.937 9.147 1.00 89.19 91 SER A C 1
ATOM 602 O O . SER A 1 91 ? -6.291 1.730 8.980 1.00 89.19 91 SER A O 1
ATOM 604 N N . VAL A 1 92 ? -8.393 1.324 9.609 1.00 86.38 92 VAL A N 1
ATOM 605 C CA . VAL A 1 92 ? -8.618 2.667 10.157 1.00 86.38 92 VAL A CA 1
ATOM 606 C C . VAL A 1 92 ? -8.149 2.721 11.613 1.00 86.38 92 VAL A C 1
ATOM 608 O O . VAL A 1 92 ? -8.068 1.682 12.264 1.00 86.38 92 VAL A O 1
ATOM 611 N N . GLU A 1 93 ? -7.816 3.912 12.114 1.00 85.69 93 GLU A N 1
ATOM 612 C CA . GLU A 1 93 ? -7.283 4.098 13.474 1.00 85.69 93 GLU A CA 1
ATOM 613 C C . GLU A 1 93 ? -8.227 3.595 14.575 1.00 85.69 93 GLU A C 1
ATOM 615 O O . GLU A 1 93 ? -7.758 2.990 15.534 1.00 85.69 93 GLU A O 1
ATOM 620 N N . HIS A 1 94 ? -9.546 3.772 14.404 1.00 85.44 94 HIS A N 1
ATOM 621 C CA . HIS A 1 94 ? -10.541 3.344 15.391 1.00 85.44 94 HIS A CA 1
ATOM 622 C C . HIS A 1 94 ? -10.548 1.824 15.597 1.00 85.44 94 HIS A C 1
ATOM 624 O O . HIS A 1 94 ? -10.863 1.377 16.686 1.00 85.44 94 HIS A O 1
ATOM 630 N N . CYS A 1 95 ? -10.077 1.056 14.607 1.00 87.06 95 CYS A N 1
ATOM 631 C CA . CYS A 1 95 ? -10.051 -0.407 14.611 1.00 87.06 95 CYS A CA 1
ATOM 632 C C . CYS A 1 95 ? -9.045 -1.040 15.580 1.00 87.06 95 CYS A C 1
ATOM 634 O O . CYS A 1 95 ? -8.770 -2.232 15.457 1.00 87.06 95 CYS A O 1
ATOM 636 N N . ALA A 1 96 ? -8.388 -0.253 16.429 1.00 86.75 96 ALA A N 1
ATOM 637 C CA . ALA A 1 96 ? -7.442 -0.737 17.430 1.00 86.75 96 ALA A CA 1
ATOM 638 C C . ALA A 1 96 ? -7.380 0.174 18.674 1.00 86.75 96 ALA A C 1
ATOM 640 O O . ALA A 1 96 ? -6.386 0.128 19.406 1.00 86.75 96 ALA A O 1
ATOM 641 N N . ASP A 1 97 ? -8.385 1.030 18.883 1.00 85.06 97 ASP A N 1
ATOM 642 C CA . ASP A 1 97 ? -8.450 1.976 20.009 1.00 85.06 97 ASP A CA 1
ATOM 643 C C . ASP A 1 97 ? -9.154 1.377 21.245 1.00 85.06 97 ASP A C 1
ATOM 645 O O . ASP A 1 97 ? -9.310 2.041 22.269 1.00 85.06 97 ASP A O 1
ATOM 649 N N . ALA A 1 98 ? -9.555 0.101 21.197 1.00 85.06 98 ALA A N 1
ATOM 650 C CA . ALA A 1 98 ? -10.242 -0.617 22.275 1.00 85.06 98 ALA A CA 1
ATOM 651 C C . ALA A 1 98 ? -11.580 0.011 22.701 1.00 85.06 98 ALA A C 1
ATOM 653 O O . ALA A 1 98 ? -12.100 -0.255 23.791 1.00 85.06 98 ALA A O 1
ATOM 654 N N . VAL A 1 99 ? -12.174 0.810 21.822 1.00 85.88 99 VAL A N 1
ATOM 655 C CA . VAL A 1 99 ? -13.482 1.442 21.987 1.00 85.88 99 VAL A CA 1
ATOM 656 C C . VAL A 1 99 ? -14.337 1.145 20.763 1.00 85.88 99 VAL A C 1
ATOM 658 O O . VAL A 1 99 ? -13.813 0.814 19.715 1.00 85.88 99 VAL A O 1
ATOM 661 N N . LEU A 1 100 ? -15.661 1.238 20.898 1.00 85.31 100 LEU A N 1
ATOM 662 C CA . LEU A 1 100 ? -16.566 1.169 19.751 1.00 85.31 100 LEU A CA 1
ATOM 663 C C . LEU A 1 100 ? -16.707 2.578 19.162 1.00 85.31 100 LEU A C 1
ATOM 665 O O . LEU A 1 100 ? -17.377 3.426 19.759 1.00 85.31 100 LEU A O 1
ATOM 669 N N . SER A 1 101 ? -16.073 2.834 18.024 1.00 86.50 101 SER A N 1
ATOM 670 C CA . SER A 1 101 ? -16.007 4.143 17.376 1.00 86.50 101 SER A CA 1
ATOM 671 C C . SER A 1 101 ? -16.093 4.040 15.849 1.00 86.50 101 SER A C 1
ATOM 673 O O . SER A 1 101 ? -15.950 2.982 15.249 1.00 86.50 101 SER A O 1
ATOM 675 N N . GLY A 1 102 ? -16.377 5.163 15.188 1.00 86.88 102 GLY A N 1
ATOM 676 C CA . GLY A 1 102 ? -16.526 5.202 13.733 1.00 86.88 102 GLY A CA 1
ATOM 677 C C . GLY A 1 102 ? -17.683 4.330 13.234 1.00 86.88 102 GLY A C 1
ATOM 678 O O . GLY A 1 102 ? -18.834 4.537 13.618 1.00 86.88 102 GLY A O 1
ATOM 679 N N . ASP A 1 103 ? -17.376 3.395 12.338 1.00 85.69 103 ASP A N 1
ATOM 680 C CA . ASP A 1 103 ? -18.329 2.470 11.709 1.00 85.69 103 ASP A CA 1
ATOM 681 C C . ASP A 1 103 ? -18.167 1.014 12.188 1.00 85.69 103 ASP A C 1
ATOM 683 O O . ASP A 1 103 ? -18.702 0.074 11.592 1.00 85.69 103 ASP A O 1
ATOM 687 N N . GLU A 1 104 ? -17.482 0.838 13.316 1.00 89.56 104 GLU A N 1
ATOM 688 C CA . GLU A 1 104 ? -17.343 -0.436 14.004 1.00 89.56 104 GLU A CA 1
ATOM 689 C C . GLU A 1 104 ? -18.688 -1.006 14.463 1.00 89.56 104 GLU A C 1
ATOM 691 O O . GLU A 1 104 ? -19.573 -0.307 14.961 1.00 89.56 104 GLU A O 1
ATOM 696 N N . THR A 1 105 ? -18.832 -2.326 14.342 1.00 86.25 105 THR A N 1
ATOM 697 C CA . THR A 1 105 ? -20.013 -3.065 14.831 1.00 86.25 105 THR A CA 1
ATOM 698 C C . THR A 1 105 ? -19.728 -3.852 16.115 1.00 86.25 105 THR A C 1
ATOM 700 O O . THR A 1 105 ? -20.653 -4.298 16.796 1.00 86.25 105 THR A O 1
ATOM 703 N N . CYS A 1 106 ? -18.452 -4.005 16.466 1.00 82.75 106 CYS A N 1
ATOM 704 C CA . CYS A 1 106 ? -17.935 -4.485 17.742 1.00 82.75 106 CYS A CA 1
ATOM 705 C C . CYS A 1 106 ? -16.625 -3.739 18.046 1.00 82.75 106 CYS A C 1
ATOM 707 O O . CYS A 1 106 ? -16.053 -3.137 17.150 1.00 82.75 106 CYS A O 1
ATOM 709 N N . VAL A 1 107 ? -16.161 -3.756 19.298 1.00 86.12 107 VAL A N 1
ATOM 710 C CA . VAL A 1 107 ? -14.902 -3.084 19.675 1.00 86.12 107 VAL A CA 1
ATOM 711 C C . VAL A 1 107 ? -13.763 -3.588 18.787 1.00 86.12 107 VAL A C 1
ATOM 713 O O . VAL A 1 107 ? -13.574 -4.806 18.702 1.00 86.12 107 VAL A O 1
ATOM 716 N N . ASP A 1 108 ? -13.054 -2.664 18.136 1.00 81.94 108 ASP A N 1
ATOM 717 C CA . ASP A 1 108 ? -11.956 -2.939 17.202 1.00 81.94 108 ASP A CA 1
ATOM 718 C C . ASP A 1 108 ? -12.363 -3.795 15.980 1.00 81.94 108 ASP A C 1
ATOM 720 O O . ASP A 1 108 ? -11.533 -4.508 15.402 1.00 81.94 108 ASP A O 1
ATOM 724 N N . GLY A 1 109 ? -13.646 -3.807 15.582 1.00 85.62 109 GLY A N 1
ATOM 725 C CA . GLY A 1 109 ? -14.118 -4.719 14.538 1.00 85.62 109 GLY A CA 1
ATOM 726 C C . GLY A 1 109 ? -15.455 -4.427 13.847 1.00 85.62 109 GLY A C 1
ATOM 727 O O . GLY A 1 109 ? -16.400 -3.831 14.367 1.00 85.62 109 GLY A O 1
ATOM 728 N N . GLY A 1 110 ? -15.568 -4.962 12.632 1.00 85.12 110 GLY A N 1
ATOM 729 C CA . GLY A 1 110 ? -16.687 -4.743 11.720 1.00 85.12 110 GLY A CA 1
ATOM 730 C C . GLY A 1 110 ? -16.614 -3.415 10.965 1.00 85.12 110 GLY A C 1
ATOM 731 O O . GLY A 1 110 ? -15.706 -2.617 11.167 1.00 85.12 110 GLY A O 1
ATOM 732 N N . GLY A 1 111 ? -17.559 -3.206 10.045 1.00 84.56 111 GLY A N 1
ATOM 733 C CA . GLY A 1 111 ? -17.543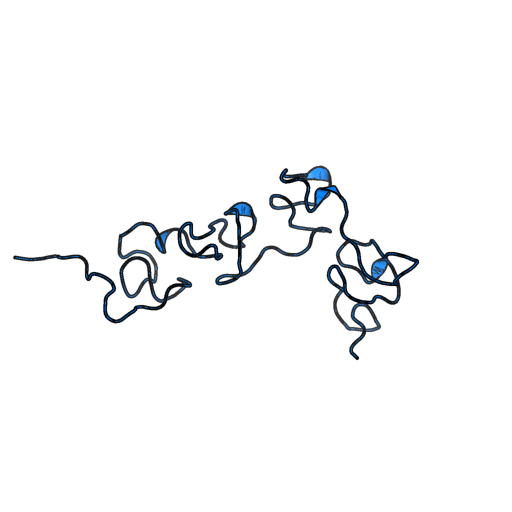 -2.038 9.162 1.00 84.56 111 GLY A CA 1
ATOM 734 C C . GLY A 1 111 ? -16.316 -2.018 8.243 1.00 84.56 111 GLY A C 1
ATOM 735 O O . GLY A 1 111 ? -16.098 -2.945 7.460 1.00 84.56 111 GLY A O 1
ATOM 736 N N . SER A 1 112 ? -15.539 -0.945 8.332 1.00 81.69 112 SER A N 1
ATOM 737 C CA . SER A 1 112 ? -14.298 -0.664 7.607 1.00 81.69 112 SER A CA 1
ATOM 738 C C . SER A 1 112 ? -13.062 -1.285 8.258 1.00 81.69 112 SER A C 1
ATOM 740 O O . SER A 1 112 ? -11.982 -1.283 7.654 1.00 81.69 112 SER A O 1
ATOM 742 N N . CYS A 1 113 ? -13.213 -1.869 9.448 1.00 83.19 113 CYS A N 1
ATOM 743 C CA . CYS A 1 113 ? -12.151 -2.610 10.101 1.00 83.19 113 CYS A CA 1
ATOM 744 C C . CYS A 1 113 ? -11.888 -3.942 9.409 1.00 83.19 113 CYS A C 1
ATOM 746 O O . CYS A 1 113 ? -12.798 -4.712 9.103 1.00 83.19 113 CYS A O 1
ATOM 748 N N . ALA A 1 114 ? -10.603 -4.242 9.206 1.00 75.38 114 ALA A N 1
ATOM 749 C CA . ALA A 1 114 ? -10.182 -5.529 8.656 1.00 75.38 114 ALA A CA 1
ATOM 750 C C . ALA A 1 114 ? -10.572 -6.704 9.576 1.00 75.38 114 ALA A C 1
ATOM 752 O O . ALA A 1 114 ? -10.783 -7.823 9.103 1.00 75.38 114 ALA A O 1
ATOM 753 N N . ALA A 1 115 ? -10.691 -6.445 10.884 1.00 74.44 115 ALA A N 1
ATOM 754 C CA . ALA A 1 115 ? -11.187 -7.406 11.855 1.00 74.44 115 ALA A CA 1
ATOM 755 C C . ALA A 1 115 ? -12.696 -7.628 11.673 1.00 74.44 115 ALA A C 1
ATOM 757 O O . ALA A 1 115 ? -13.496 -6.704 11.811 1.00 74.44 115 ALA A O 1
ATOM 758 N N . GLY A 1 116 ? -13.104 -8.871 11.421 1.00 71.75 116 GLY A N 1
ATOM 759 C CA . GLY A 1 116 ? -14.502 -9.263 11.578 1.00 71.75 116 GLY A CA 1
ATOM 760 C C . GLY A 1 116 ? -14.868 -9.406 13.056 1.00 71.75 116 GLY A C 1
ATOM 761 O O . GLY A 1 116 ? -14.024 -9.741 13.887 1.00 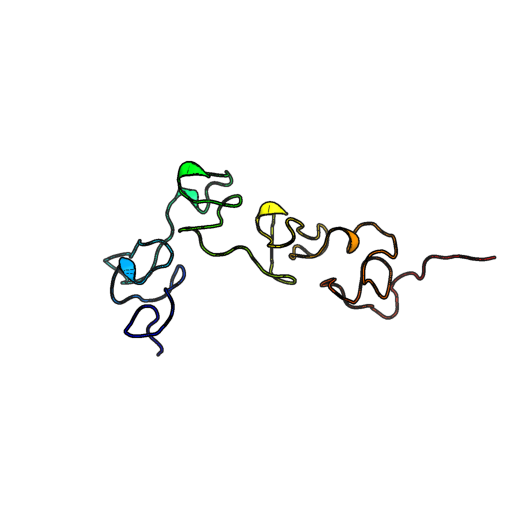71.75 116 GLY A O 1
ATOM 762 N N . CYS A 1 117 ? -16.146 -9.229 13.386 1.00 74.75 117 CYS A N 1
ATOM 763 C CA . CYS A 1 117 ? -16.631 -9.521 14.730 1.00 74.75 117 CYS A CA 1
ATOM 764 C C . CYS A 1 117 ? -16.655 -11.035 14.959 1.00 74.75 117 CYS A C 1
ATOM 766 O O . CYS A 1 117 ? -17.544 -11.745 14.487 1.00 74.75 117 CYS A O 1
ATOM 768 N N . GLY A 1 118 ? -15.650 -11.544 15.673 1.00 65.06 118 GLY A N 1
ATOM 769 C CA . GLY A 1 118 ? -15.667 -12.910 16.183 1.00 65.06 118 GLY A CA 1
ATOM 770 C C . GLY A 1 118 ? -16.732 -13.078 17.278 1.00 65.06 118 GLY A C 1
ATOM 771 O O . GLY A 1 118 ? -17.103 -12.102 17.932 1.00 65.06 118 GLY A O 1
ATOM 772 N N . PRO A 1 119 ? -17.184 -14.312 17.566 1.00 57.69 119 PRO A N 1
ATOM 773 C CA . PRO A 1 119 ? -18.181 -14.587 18.611 1.00 57.69 119 PRO A CA 1
ATOM 774 C C . PRO A 1 119 ? -17.717 -14.236 20.041 1.00 57.69 119 PRO A C 1
ATOM 776 O O . PRO A 1 119 ? -18.495 -14.365 20.981 1.00 57.69 119 PRO A O 1
ATOM 779 N N . LEU A 1 120 ? -16.458 -13.813 20.210 1.00 49.22 120 LEU A N 1
ATOM 780 C CA . LEU A 1 120 ? -15.816 -13.495 21.486 1.00 49.22 120 LEU A CA 1
ATOM 781 C C . LEU A 1 120 ? -15.203 -12.087 21.527 1.00 49.22 120 LEU A C 1
ATOM 783 O O . LEU A 1 120 ? -14.405 -11.827 22.424 1.00 49.22 120 LEU A O 1
ATOM 787 N N . ALA A 1 121 ? -15.542 -11.180 20.598 1.00 53.81 121 ALA A N 1
ATOM 788 C CA . ALA A 1 121 ? -15.200 -9.771 20.801 1.00 53.81 121 ALA A CA 1
ATOM 789 C C . ALA A 1 121 ? -15.838 -9.346 22.136 1.00 53.81 121 ALA A C 1
ATOM 791 O O . ALA A 1 121 ? -17.066 -9.458 22.265 1.00 53.81 121 ALA A O 1
ATOM 792 N N . PRO A 1 122 ? -15.050 -8.973 23.164 1.00 48.25 122 PRO A N 1
ATOM 793 C CA . PRO A 1 122 ? -15.610 -8.606 24.447 1.00 48.25 122 PRO A CA 1
ATOM 794 C C . PRO A 1 122 ? -16.517 -7.412 24.189 1.00 48.25 122 PRO A C 1
ATOM 796 O O . PRO A 1 122 ? -16.070 -6.326 23.829 1.00 48.25 122 PRO A O 1
ATOM 799 N N . ARG A 1 123 ? -17.826 -7.638 24.319 1.00 53.22 123 ARG A N 1
ATOM 800 C CA . ARG A 1 123 ? -18.789 -6.546 24.382 1.00 53.22 123 ARG A CA 1
ATOM 801 C C . ARG A 1 123 ? -18.260 -5.603 25.465 1.00 53.22 123 ARG A C 1
ATOM 803 O O . ARG A 1 123 ? -17.902 -6.115 26.532 1.00 53.22 123 ARG A O 1
ATOM 810 N N . PRO A 1 124 ? -18.184 -4.283 25.230 1.00 51.28 124 PRO A N 1
ATOM 811 C CA . PRO A 1 124 ? -17.814 -3.369 26.291 1.00 51.28 124 PRO A CA 1
ATOM 812 C C . PRO A 1 124 ? -18.815 -3.621 27.412 1.00 51.28 124 PRO A C 1
ATOM 814 O O . PRO A 1 124 ? -20.030 -3.547 27.204 1.00 51.28 124 PRO A O 1
ATOM 817 N N . ALA A 1 125 ? -18.299 -4.061 28.557 1.00 51.97 125 ALA A N 1
ATOM 818 C CA . ALA A 1 125 ? -19.088 -4.380 29.728 1.00 51.97 125 ALA A CA 1
ATOM 819 C C . ALA A 1 125 ? -19.641 -3.069 30.298 1.00 51.97 125 ALA A C 1
ATOM 821 O O . ALA A 1 125 ? -19.138 -2.532 31.277 1.00 51.97 125 ALA A O 1
ATOM 822 N N . HIS A 1 126 ? -20.670 -2.523 29.657 1.00 58.56 126 HIS A N 1
ATOM 823 C CA . HIS A 1 126 ? -21.559 -1.572 30.288 1.00 58.56 126 HIS A CA 1
ATOM 824 C C . HIS A 1 126 ? -22.653 -2.357 31.005 1.00 58.56 126 HIS A C 1
ATOM 826 O O . HIS A 1 126 ? -23.573 -2.877 30.375 1.00 58.56 126 HIS A O 1
ATOM 832 N N . GLY A 1 127 ? -22.560 -2.375 32.333 1.00 44.94 127 GLY A N 1
ATOM 833 C CA . GLY A 1 127 ? -23.727 -2.478 33.203 1.00 44.94 127 GLY A CA 1
ATOM 834 C C . GLY A 1 127 ? -23.714 -3.651 34.175 1.00 44.94 127 GLY A C 1
ATOM 835 O O . GLY A 1 127 ? -23.709 -4.808 33.756 1.00 44.94 127 GLY A O 1
ATOM 836 N N . GLY A 1 128 ? -23.800 -3.311 35.465 1.00 36.38 128 GLY A N 1
ATOM 837 C CA . GLY A 1 128 ? -24.097 -4.213 36.574 1.00 36.38 128 GLY A CA 1
ATOM 838 C C . GLY A 1 128 ? -23.469 -3.764 37.877 1.00 36.38 128 GLY A C 1
ATOM 839 O O . GLY A 1 128 ? -22.676 -4.568 38.403 1.00 36.38 128 GLY A O 1
#

Foldseek 3Di:
DDAQQPDPHAADEFFGAHPALVSHQLSDADPVVNTHHHDPQLPPQDAPVVSAGQFRSDGRNSYHADEFQAAADALRSHPLSDQAPVPRTHFHPQLRPQDQDDQAPARSEDDRRNHHDDPPRPHPPPDD